Protein AF-A0A953QL16-F1 (afdb_monomer)

Radius of gyration: 16.15 Å; Cα contacts (8 Å, |Δi|>4): 246; chains: 1; bounding box: 46×30×41 Å

Nearest PDB structures (foldseek):
  5iey-assembly1_A  TM=8.738E-01  e=5.171E-08  Homo sapiens
  4fkw-assembly1_A  TM=8.561E-01  e=9.332E-08  Homo sapiens
  5owq-assembly3_A  TM=8.941E-01  e=1.786E-06  Homo sapiens
  5owq-assembly3_B  TM=8.899E-01  e=3.419E-06  Homo sapiens
  2iwi-assembly2_B  TM=8.598E-01  e=3.418E-05  Homo sapiens

Secondary structure (DSSP, 8-state):
----TT-EETTEEEEEEEEEETTEEEEEEEETTTTEEEEEEE-SSPPPHHHHHHHHHHHT---TTBPPEEEE-SSEEEEE----EE--S---HHHHHHHHHHHHHHHHHHHTTT---S--SGGGEEEETTEEEE--TTHHHHHHHHHHHHHHH--

Structure (mmCIF, N/CA/C/O backbone):
data_AF-A0A953QL16-F1
#
_entry.id   AF-A0A953QL16-F1
#
loop_
_atom_site.group_PDB
_atom_site.id
_atom_site.type_symbol
_atom_site.label_atom_id
_atom_site.label_alt_id
_atom_site.label_comp_id
_atom_site.label_asym_id
_atom_site.label_entity_id
_atom_site.label_seq_id
_atom_site.pdbx_PDB_ins_code
_atom_site.Cartn_x
_atom_site.Cartn_y
_atom_site.Cartn_z
_atom_site.occupancy
_atom_site.B_iso_or_equiv
_atom_site.auth_seq_id
_atom_site.auth_comp_id
_atom_site.auth_asym_id
_atom_site.auth_atom_id
_atom_site.pdbx_PDB_model_num
ATOM 1 N N . MET A 1 1 ? 20.883 3.860 -8.773 1.00 60.91 1 MET A N 1
ATOM 2 C CA . MET A 1 1 ? 20.468 5.280 -8.794 1.00 60.91 1 MET A CA 1
ATOM 3 C C . MET A 1 1 ? 18.960 5.313 -8.619 1.00 60.91 1 MET A C 1
ATOM 5 O O . MET A 1 1 ? 18.331 4.429 -9.193 1.00 60.91 1 MET A O 1
ATOM 9 N N . PRO A 1 2 ? 18.406 6.242 -7.821 1.00 80.44 2 PRO A N 1
ATOM 10 C CA . PRO A 1 2 ? 16.960 6.349 -7.644 1.00 80.44 2 PRO A CA 1
ATOM 11 C C . PRO A 1 2 ? 16.292 6.691 -8.979 1.00 80.44 2 PRO A C 1
ATOM 13 O O . PRO A 1 2 ? 16.861 7.433 -9.784 1.00 80.44 2 PRO A O 1
ATOM 16 N N . LEU A 1 3 ? 15.101 6.143 -9.212 1.00 89.44 3 LEU A N 1
ATOM 17 C CA . LEU A 1 3 ? 14.322 6.426 -10.416 1.00 89.44 3 LEU A CA 1
ATOM 18 C C . LEU A 1 3 ? 13.792 7.866 -10.390 1.00 89.44 3 LEU A C 1
ATOM 20 O O . LEU A 1 3 ? 13.387 8.381 -9.345 1.00 89.44 3 LEU A O 1
ATOM 24 N N . SER A 1 4 ? 13.780 8.505 -11.554 1.00 93.62 4 SER A N 1
ATOM 25 C CA . SER A 1 4 ? 13.295 9.866 -11.781 1.00 93.62 4 SER A CA 1
ATOM 26 C C . SER A 1 4 ? 11.946 9.874 -12.501 1.00 93.62 4 SER A C 1
ATOM 28 O O . SER A 1 4 ? 11.536 8.894 -13.121 1.00 93.62 4 SER A O 1
ATOM 30 N N . ALA A 1 5 ? 11.231 10.999 -12.426 1.00 94.94 5 ALA A N 1
ATOM 31 C CA . ALA A 1 5 ? 9.993 11.175 -13.180 1.00 94.94 5 ALA A CA 1
ATOM 32 C C . ALA A 1 5 ? 10.253 11.023 -14.691 1.00 94.94 5 ALA A C 1
ATOM 34 O O . ALA A 1 5 ? 11.176 11.634 -15.227 1.00 94.94 5 ALA A O 1
ATOM 35 N N . GLY A 1 6 ? 9.429 10.220 -15.364 1.00 94.50 6 GLY A N 1
ATOM 36 C CA . GLY A 1 6 ? 9.580 9.864 -16.777 1.00 94.50 6 GLY A CA 1
ATOM 37 C C . GLY A 1 6 ? 10.384 8.583 -17.026 1.00 94.50 6 GLY A C 1
ATOM 38 O O . GLY A 1 6 ? 10.286 8.025 -18.122 1.00 94.50 6 GLY A O 1
ATOM 39 N N . ASP A 1 7 ? 11.118 8.070 -16.030 1.00 96.56 7 ASP A N 1
ATOM 40 C CA . ASP A 1 7 ? 11.777 6.768 -16.148 1.00 96.56 7 ASP A CA 1
ATOM 41 C C . ASP A 1 7 ? 10.743 5.654 -16.331 1.00 96.56 7 ASP A C 1
ATOM 43 O O . ASP A 1 7 ? 9.605 5.737 -15.859 1.00 96.56 7 ASP A O 1
ATOM 47 N N . LYS A 1 8 ? 11.152 4.575 -17.002 1.00 95.25 8 LYS A N 1
ATOM 48 C CA . LYS A 1 8 ? 10.315 3.388 -17.184 1.00 95.25 8 LYS A CA 1
ATOM 49 C C . LYS A 1 8 ? 10.815 2.230 -16.345 1.00 95.25 8 LYS A C 1
ATOM 51 O O . LYS A 1 8 ? 11.989 1.873 -16.410 1.00 95.25 8 LYS A O 1
ATOM 56 N N . LEU A 1 9 ? 9.891 1.591 -15.638 1.00 93.50 9 LEU A N 1
ATOM 57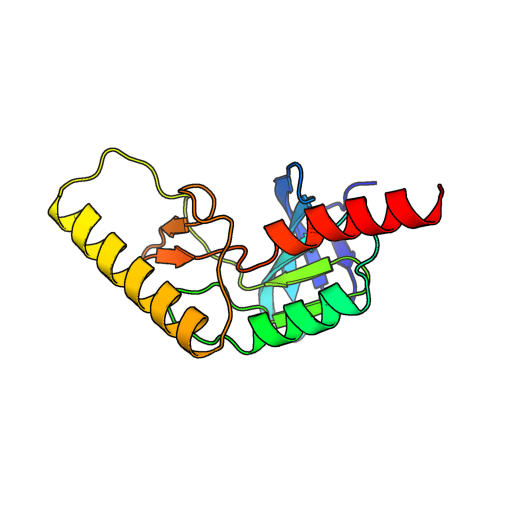 C CA . LEU A 1 9 ? 10.116 0.310 -14.987 1.00 93.50 9 LEU A CA 1
ATOM 58 C C . LEU A 1 9 ? 9.136 -0.702 -15.575 1.00 93.50 9 LEU A C 1
ATOM 60 O O . LEU A 1 9 ? 7.937 -0.637 -15.323 1.00 93.50 9 LEU A O 1
ATOM 64 N N . GLY A 1 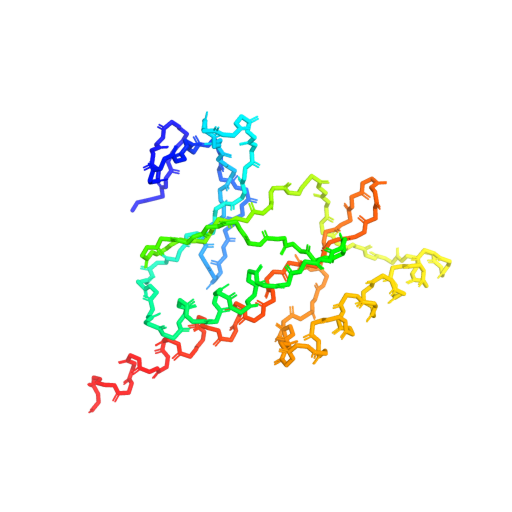10 ? 9.631 -1.595 -16.435 1.00 92.31 10 GLY A N 1
ATOM 65 C CA . GLY A 1 10 ? 8.754 -2.414 -17.274 1.00 92.31 10 GLY A CA 1
ATOM 66 C C . GLY A 1 10 ? 7.813 -1.530 -18.120 1.00 92.31 10 GLY A C 1
ATOM 67 O O . GLY A 1 10 ? 8.294 -0.609 -18.785 1.00 92.31 10 GLY A O 1
ATOM 68 N N . PRO A 1 11 ? 6.489 -1.777 -18.120 1.00 95.12 11 PRO A N 1
ATOM 69 C CA . PRO A 1 11 ? 5.520 -0.944 -18.837 1.00 95.12 11 PRO A CA 1
ATOM 70 C C . PRO A 1 11 ? 5.140 0.347 -18.093 1.00 95.12 11 PRO A C 1
ATOM 72 O O . PRO A 1 11 ? 4.435 1.175 -18.666 1.00 95.12 11 PRO A O 1
ATOM 75 N N . TYR A 1 12 ? 5.560 0.513 -16.837 1.00 97.62 12 TYR A N 1
ATOM 76 C CA . TYR A 1 12 ? 5.114 1.596 -15.966 1.00 97.62 12 TYR A CA 1
ATOM 77 C C . TYR A 1 12 ? 6.004 2.832 -16.107 1.00 97.62 12 TYR A C 1
ATOM 79 O O . TYR A 1 12 ? 7.228 2.720 -16.153 1.00 97.62 12 TYR A O 1
ATOM 87 N N . GLU A 1 13 ? 5.390 4.012 -16.137 1.00 98.00 13 GLU A N 1
ATOM 88 C CA . GLU A 1 13 ? 6.088 5.301 -16.196 1.00 98.00 13 GLU A CA 1
ATOM 89 C C . GLU A 1 13 ? 6.131 5.938 -14.801 1.00 98.00 13 GLU A C 1
ATOM 91 O O . GLU A 1 13 ? 5.085 6.233 -14.219 1.00 98.00 13 GLU A O 1
ATOM 96 N N . ILE A 1 14 ? 7.325 6.157 -14.253 1.00 98.00 14 ILE A N 1
ATOM 97 C CA . ILE A 1 14 ? 7.521 6.747 -12.926 1.00 98.00 14 ILE A CA 1
ATOM 98 C C . ILE A 1 14 ? 7.048 8.204 -12.928 1.00 98.00 14 ILE A C 1
ATOM 100 O O . ILE A 1 14 ? 7.401 8.994 -13.802 1.00 98.00 14 ILE A O 1
ATOM 104 N N . ARG A 1 15 ? 6.251 8.580 -11.925 1.00 97.69 15 ARG A N 1
ATOM 105 C CA . ARG A 1 15 ? 5.736 9.946 -11.738 1.00 97.69 15 ARG A CA 1
ATOM 106 C C . ARG A 1 15 ? 6.466 10.677 -10.621 1.00 97.69 15 ARG A C 1
ATOM 108 O O . ARG A 1 15 ? 6.890 11.810 -10.814 1.00 97.69 15 ARG A O 1
ATOM 115 N N . SER A 1 16 ? 6.607 10.043 -9.460 1.00 96.56 16 SER A N 1
ATOM 116 C CA . SER A 1 16 ? 7.271 10.644 -8.300 1.00 96.56 16 SER A CA 1
ATOM 117 C C . SER A 1 16 ? 7.658 9.592 -7.266 1.00 96.56 16 SER A C 1
ATOM 119 O O . SER A 1 16 ? 6.999 8.559 -7.145 1.00 96.56 16 SER A O 1
ATOM 121 N N . LEU A 1 17 ? 8.682 9.880 -6.463 1.00 94.88 17 LEU A N 1
ATOM 122 C CA . LEU A 1 17 ? 8.945 9.151 -5.222 1.00 94.88 17 LEU A CA 1
ATOM 123 C C . LEU A 1 17 ? 7.864 9.518 -4.191 1.00 94.88 17 LEU A C 1
ATOM 125 O O . LEU A 1 17 ? 7.577 10.699 -4.001 1.00 94.88 17 LEU A O 1
ATOM 129 N N . ILE A 1 18 ? 7.254 8.521 -3.549 1.00 92.06 18 ILE A N 1
ATOM 130 C CA . ILE A 1 18 ? 6.201 8.706 -2.531 1.00 92.06 18 ILE A CA 1
ATOM 131 C C . ILE A 1 18 ? 6.573 8.133 -1.159 1.00 92.06 18 ILE A C 1
ATOM 133 O O . ILE A 1 18 ? 5.918 8.444 -0.169 1.00 92.06 18 ILE A O 1
ATOM 137 N N . GLY A 1 19 ? 7.641 7.341 -1.071 1.00 86.75 19 GLY A N 1
ATOM 138 C CA . GLY A 1 19 ? 8.191 6.879 0.198 1.00 86.75 19 GLY A CA 1
ATOM 139 C C . GLY A 1 19 ? 9.576 6.267 0.027 1.00 86.75 19 GLY A C 1
ATOM 140 O O . GLY A 1 19 ? 9.889 5.724 -1.025 1.00 86.75 19 GLY A O 1
ATOM 141 N N . ALA A 1 20 ? 10.407 6.346 1.062 1.00 82.81 20 ALA A N 1
ATOM 142 C CA . ALA A 1 20 ? 11.711 5.691 1.107 1.00 82.81 20 ALA A CA 1
ATOM 143 C C . ALA A 1 20 ? 12.009 5.231 2.539 1.00 82.81 20 ALA A C 1
ATOM 145 O O . ALA A 1 20 ? 11.668 5.922 3.501 1.00 82.81 20 ALA A O 1
ATOM 146 N N . GLY A 1 21 ? 12.635 4.065 2.694 1.00 72.62 21 GLY A N 1
ATOM 147 C CA . GLY A 1 21 ? 13.021 3.538 4.001 1.00 72.62 21 GLY A CA 1
ATOM 148 C C . GLY A 1 21 ? 13.807 2.233 3.910 1.00 72.62 21 GLY A C 1
ATOM 149 O O . GLY A 1 21 ? 14.202 1.802 2.832 1.00 72.62 21 GLY A O 1
ATOM 150 N N . GLY A 1 22 ? 14.000 1.559 5.048 1.00 64.56 22 GLY A N 1
ATOM 151 C CA . GLY A 1 22 ? 14.803 0.326 5.130 1.00 64.56 22 GLY A CA 1
ATOM 152 C C . GLY A 1 22 ? 14.269 -0.879 4.338 1.00 64.56 22 GLY A C 1
ATOM 153 O O . GLY A 1 22 ? 14.919 -1.914 4.314 1.00 64.56 22 GLY A O 1
ATOM 154 N N . MET A 1 23 ? 13.096 -0.765 3.707 1.00 66.19 23 MET A N 1
ATOM 155 C CA . MET A 1 23 ? 12.499 -1.797 2.845 1.00 66.19 23 MET A CA 1
ATOM 156 C C . MET A 1 23 ? 12.481 -1.397 1.360 1.00 66.19 23 MET A C 1
ATOM 158 O O . MET A 1 23 ? 11.767 -2.024 0.578 1.00 66.19 23 MET A O 1
ATOM 162 N N . GLY A 1 24 ? 13.221 -0.347 0.989 1.00 81.00 24 GLY A N 1
ATOM 163 C CA . GLY A 1 24 ? 13.315 0.158 -0.377 1.00 81.00 24 GLY A CA 1
ATOM 164 C C . GLY A 1 24 ? 12.586 1.480 -0.608 1.00 81.00 24 GLY A C 1
ATOM 165 O O . GLY A 1 24 ? 12.184 2.184 0.326 1.00 81.00 24 GLY A O 1
ATOM 166 N N . GLU A 1 25 ? 12.440 1.811 -1.884 1.00 90.44 25 GLU A N 1
ATOM 167 C CA . GLU A 1 25 ? 11.811 3.036 -2.374 1.00 90.44 25 GLU A CA 1
ATOM 168 C C . GLU A 1 25 ? 10.429 2.710 -2.942 1.00 90.44 25 GLU A C 1
ATOM 170 O O . GLU A 1 25 ? 10.229 1.668 -3.562 1.00 90.44 25 GLU A O 1
ATOM 175 N N . VAL A 1 26 ? 9.458 3.591 -2.726 1.00 92.19 26 VAL A N 1
ATOM 176 C CA . VAL A 1 26 ? 8.101 3.464 -3.254 1.00 92.19 26 VAL A CA 1
ATOM 177 C C . VAL A 1 26 ? 7.822 4.651 -4.159 1.00 92.19 26 VAL A C 1
ATOM 179 O O . VAL A 1 26 ? 7.930 5.803 -3.738 1.00 92.19 26 VAL A O 1
ATOM 182 N N . TYR A 1 27 ? 7.425 4.367 -5.392 1.00 96.12 27 TYR A N 1
ATOM 183 C CA . TYR A 1 27 ? 7.129 5.353 -6.422 1.00 96.12 27 TYR A CA 1
ATOM 184 C C . TYR A 1 27 ? 5.653 5.321 -6.801 1.00 96.12 27 TYR A C 1
ATOM 186 O O . TYR A 1 27 ? 5.061 4.249 -6.914 1.00 96.12 27 TYR A O 1
ATOM 194 N N . ARG A 1 28 ? 5.066 6.488 -7.069 1.00 97.44 28 ARG A N 1
ATOM 195 C CA . ARG A 1 28 ? 3.855 6.576 -7.890 1.00 97.44 28 ARG A CA 1
ATOM 196 C C . ARG A 1 28 ? 4.276 6.409 -9.341 1.00 97.44 28 ARG A C 1
ATOM 198 O O . ARG A 1 28 ? 5.201 7.086 -9.794 1.00 97.44 28 ARG A O 1
ATOM 205 N N . ALA A 1 29 ? 3.583 5.552 -10.069 1.00 98.19 29 ALA A N 1
ATOM 206 C CA . ALA A 1 29 ? 3.796 5.341 -11.491 1.00 98.19 29 ALA A CA 1
ATOM 207 C C . ALA A 1 29 ? 2.457 5.248 -12.224 1.00 98.19 29 ALA A C 1
ATOM 209 O O . ALA A 1 29 ? 1.425 4.996 -11.608 1.00 98.19 29 ALA A O 1
ATOM 210 N N . HIS A 1 30 ? 2.482 5.442 -13.535 1.00 98.25 30 HIS A N 1
ATOM 211 C CA . HIS A 1 30 ? 1.325 5.290 -14.404 1.00 98.25 30 HIS A CA 1
ATOM 212 C C . HIS A 1 30 ? 1.413 3.968 -15.173 1.00 98.25 30 HIS A C 1
ATOM 214 O O . HIS A 1 30 ? 2.449 3.681 -15.775 1.00 98.25 30 HIS A O 1
ATOM 220 N N . ASP A 1 31 ? 0.338 3.177 -15.171 1.00 97.94 31 ASP A N 1
ATOM 221 C CA . ASP A 1 31 ? 0.172 2.022 -16.056 1.00 97.94 31 ASP A CA 1
ATOM 222 C C . ASP A 1 31 ? -0.582 2.450 -17.326 1.00 97.94 31 ASP A C 1
ATOM 224 O O . ASP A 1 31 ? -1.816 2.543 -17.303 1.00 97.94 31 ASP A O 1
ATOM 228 N N . PRO A 1 32 ? 0.115 2.676 -18.456 1.00 96.88 32 PRO A N 1
ATOM 229 C CA . PRO A 1 32 ? -0.520 3.136 -19.687 1.00 96.88 32 PRO A CA 1
ATOM 230 C C . PRO A 1 32 ? -1.423 2.075 -20.329 1.00 96.88 32 PRO A C 1
ATOM 232 O O . PRO A 1 32 ? -2.237 2.408 -21.184 1.00 96.88 32 PRO A O 1
ATOM 235 N N . ARG A 1 33 ? -1.302 0.797 -19.941 1.00 96.94 33 ARG A N 1
ATOM 236 C CA . ARG A 1 33 ? -2.123 -0.290 -20.502 1.00 96.94 33 ARG A CA 1
ATOM 237 C C . ARG A 1 33 ? -3.547 -0.255 -19.956 1.00 96.94 33 ARG A C 1
ATOM 239 O O . ARG A 1 33 ? -4.476 -0.653 -20.649 1.00 96.94 33 ARG A O 1
ATOM 246 N N . LEU A 1 34 ? -3.697 0.195 -18.708 1.00 95.94 34 LEU A N 1
ATOM 247 C CA . LEU A 1 34 ? -4.972 0.248 -17.987 1.00 95.94 34 LEU A CA 1
ATOM 248 C C . LEU A 1 34 ? -5.428 1.680 -17.670 1.00 95.94 34 LEU A C 1
ATOM 250 O O . LEU A 1 34 ? -6.533 1.858 -17.168 1.00 95.94 34 LEU A O 1
ATOM 254 N N . GLY A 1 35 ? -4.599 2.692 -17.945 1.00 96.62 35 GLY A N 1
ATOM 255 C CA . GLY A 1 35 ? -4.935 4.101 -17.736 1.00 96.62 35 GLY A CA 1
ATOM 256 C C . GLY A 1 35 ? -5.106 4.477 -16.264 1.00 96.62 35 GLY A C 1
ATOM 257 O O . GLY A 1 35 ? -5.976 5.279 -15.936 1.00 96.62 35 GLY A O 1
ATOM 258 N N . ARG A 1 36 ? -4.306 3.889 -15.366 1.00 96.88 36 ARG A N 1
ATOM 259 C CA . ARG A 1 36 ? -4.407 4.104 -13.912 1.00 96.88 36 ARG A CA 1
ATOM 260 C C . ARG A 1 36 ? -3.049 4.323 -13.271 1.00 96.88 36 ARG A C 1
ATOM 262 O O . ARG A 1 36 ? -2.034 3.865 -13.791 1.00 96.88 36 ARG A O 1
ATOM 269 N N . ASP A 1 37 ? -3.054 4.942 -12.101 1.00 98.06 37 ASP A N 1
ATOM 270 C CA . ASP A 1 37 ? -1.853 5.045 -11.283 1.00 98.06 37 ASP A CA 1
ATOM 271 C C . ASP A 1 37 ? -1.687 3.832 -10.362 1.00 98.06 37 ASP A C 1
ATOM 273 O O . ASP A 1 37 ? -2.655 3.211 -9.915 1.00 98.06 37 ASP A O 1
ATOM 277 N N . VAL A 1 38 ? -0.429 3.491 -10.102 1.00 97.81 38 VAL A N 1
ATOM 278 C CA . VAL A 1 38 ? 0.010 2.362 -9.279 1.00 97.81 38 VAL A CA 1
ATOM 279 C C . VAL A 1 38 ? 1.126 2.801 -8.334 1.00 97.81 38 VAL A C 1
ATOM 281 O O . VAL A 1 38 ? 1.847 3.767 -8.602 1.00 97.81 38 VAL A O 1
ATOM 284 N N . ALA A 1 39 ? 1.268 2.090 -7.218 1.00 96.44 39 ALA A N 1
ATOM 285 C CA . ALA A 1 39 ? 2.415 2.218 -6.331 1.00 96.44 39 ALA A CA 1
ATOM 286 C C . ALA A 1 39 ? 3.427 1.115 -6.660 1.00 96.44 39 ALA A C 1
ATOM 288 O O . ALA A 1 39 ? 3.068 -0.058 -6.719 1.00 96.44 39 ALA A O 1
ATOM 289 N N . ILE A 1 40 ? 4.690 1.474 -6.869 1.00 94.62 40 ILE A N 1
ATOM 290 C CA . ILE A 1 40 ? 5.765 0.531 -7.179 1.00 94.62 40 ILE A CA 1
ATOM 291 C C . ILE A 1 40 ? 6.792 0.565 -6.060 1.00 94.62 40 ILE A C 1
ATOM 293 O O . ILE A 1 40 ? 7.461 1.579 -5.877 1.00 94.62 40 ILE A O 1
ATOM 297 N N . LYS A 1 41 ? 6.936 -0.546 -5.336 1.00 90.75 41 LYS A N 1
ATOM 298 C CA . LYS A 1 41 ? 7.977 -0.729 -4.319 1.00 90.75 41 LYS A CA 1
ATOM 299 C C . LYS A 1 41 ? 9.185 -1.405 -4.953 1.00 90.75 41 LYS A C 1
ATOM 301 O O . LYS A 1 41 ? 9.073 -2.547 -5.390 1.00 90.75 41 LYS A O 1
ATOM 306 N N . VAL A 1 42 ? 10.312 -0.707 -5.006 1.00 89.31 42 VAL A N 1
ATOM 307 C CA . VAL A 1 42 ? 11.582 -1.182 -5.565 1.00 89.31 42 VAL A CA 1
ATOM 308 C C . VAL A 1 42 ? 12.503 -1.608 -4.426 1.00 89.31 42 VAL A C 1
ATOM 310 O O . VAL A 1 42 ? 12.731 -0.851 -3.482 1.00 89.31 42 VAL A O 1
ATOM 313 N N . SER A 1 43 ? 13.029 -2.826 -4.523 1.00 80.44 43 SER A N 1
ATOM 314 C CA . SER A 1 43 ? 14.032 -3.380 -3.616 1.00 80.44 43 SER A CA 1
ATOM 315 C C . SER A 1 43 ? 15.440 -3.151 -4.170 1.00 80.44 43 SER A C 1
ATOM 317 O O . SER A 1 43 ? 15.659 -3.214 -5.381 1.00 80.44 43 SER A O 1
ATOM 319 N N . GLY A 1 44 ? 16.401 -2.895 -3.276 1.00 68.56 44 GLY A N 1
ATOM 320 C CA . GLY A 1 44 ? 17.821 -2.797 -3.634 1.00 68.56 44 GLY A CA 1
ATOM 321 C C . GLY A 1 44 ? 18.443 -4.143 -4.026 1.00 68.56 44 GLY A C 1
ATOM 322 O O . GLY A 1 44 ? 19.420 -4.167 -4.767 1.00 68.56 44 GLY A O 1
ATOM 323 N N . GLU A 1 45 ? 17.843 -5.245 -3.576 1.00 66.75 45 GLU A N 1
ATOM 324 C CA . GLU A 1 45 ? 18.236 -6.622 -3.891 1.00 66.75 45 GLU A CA 1
ATOM 325 C C . GLU A 1 45 ? 17.221 -7.271 -4.838 1.00 66.75 45 GLU A C 1
ATOM 327 O O . GLU A 1 45 ? 16.028 -6.936 -4.811 1.00 66.75 45 GLU A O 1
ATOM 332 N N . GLN A 1 46 ? 17.695 -8.208 -5.667 1.00 65.94 46 GLN A N 1
ATOM 333 C CA . GLN A 1 46 ? 16.817 -9.025 -6.502 1.00 65.94 46 GLN A CA 1
ATOM 334 C C . GLN A 1 46 ? 15.908 -9.880 -5.623 1.00 65.94 46 GLN A C 1
ATOM 336 O O . GLN A 1 46 ? 16.310 -10.427 -4.597 1.00 65.94 46 GLN A O 1
ATOM 341 N N . PHE A 1 47 ? 14.656 -10.005 -6.037 1.00 69.12 47 PHE A N 1
ATOM 342 C CA . PHE A 1 47 ? 13.715 -10.878 -5.372 1.00 69.12 47 PHE A CA 1
ATOM 343 C C . PHE A 1 47 ? 14.076 -12.337 -5.636 1.00 69.12 47 PHE A C 1
ATOM 345 O O . PHE A 1 47 ? 14.218 -12.762 -6.778 1.00 6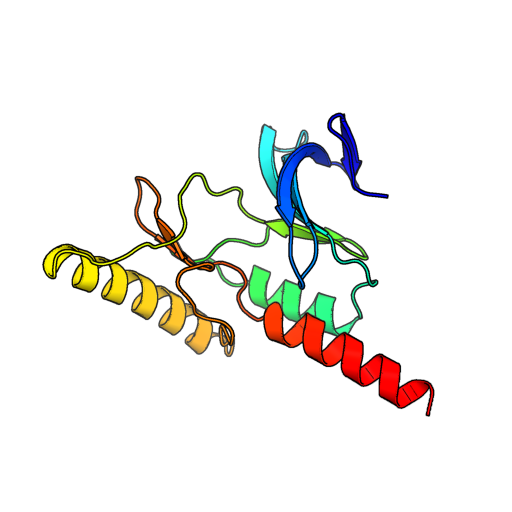9.12 47 PHE A O 1
ATOM 352 N N . SER A 1 48 ? 14.218 -13.116 -4.564 1.00 70.69 48 SER A N 1
ATOM 353 C CA . SER A 1 48 ? 14.440 -14.559 -4.663 1.00 70.69 48 SER A CA 1
ATOM 354 C C . SER A 1 48 ? 13.187 -15.292 -5.165 1.00 70.69 48 SER A C 1
ATOM 356 O O . SER A 1 48 ? 12.065 -14.810 -5.002 1.00 70.69 48 SER A O 1
ATOM 358 N N . ASP A 1 49 ? 13.339 -16.524 -5.662 1.00 71.88 49 ASP A N 1
ATOM 359 C CA . ASP A 1 49 ? 12.211 -17.395 -6.054 1.00 71.88 49 ASP A CA 1
ATOM 360 C C . ASP A 1 49 ? 11.147 -17.544 -4.948 1.00 71.88 49 ASP A C 1
ATOM 362 O O . ASP A 1 49 ? 9.958 -17.761 -5.204 1.00 71.88 49 ASP A O 1
ATOM 366 N N . ARG A 1 50 ? 11.563 -17.439 -3.679 1.00 68.94 50 ARG A N 1
ATOM 367 C CA . ARG A 1 50 ? 10.650 -17.447 -2.531 1.00 68.94 50 ARG A CA 1
ATOM 368 C C . ARG A 1 50 ? 9.824 -16.166 -2.458 1.00 68.94 50 ARG A C 1
ATOM 370 O O . ARG A 1 50 ? 8.627 -16.256 -2.189 1.00 68.94 50 ARG A O 1
ATOM 377 N N . PHE A 1 51 ? 10.439 -15.009 -2.700 1.00 74.75 51 PHE A N 1
ATOM 378 C CA . PHE A 1 51 ? 9.728 -13.736 -2.755 1.00 74.75 51 PHE A CA 1
ATOM 379 C C . PHE A 1 51 ? 8.626 -13.785 -3.811 1.00 74.75 51 PHE A C 1
ATOM 381 O O . PHE A 1 51 ? 7.492 -13.432 -3.505 1.00 74.75 51 PHE A O 1
ATOM 388 N N . GLU A 1 52 ? 8.909 -14.308 -5.008 1.00 74.44 52 GLU A N 1
ATOM 389 C CA . GLU A 1 52 ? 7.886 -14.440 -6.051 1.00 74.44 52 GLU A CA 1
ATOM 390 C C . GLU A 1 52 ? 6.706 -15.321 -5.617 1.00 74.44 52 GLU A C 1
ATOM 392 O O . GLU A 1 52 ? 5.546 -14.982 -5.860 1.00 74.44 52 GLU A O 1
ATOM 397 N N . ARG A 1 53 ? 6.974 -16.455 -4.953 1.00 75.25 53 ARG A N 1
ATOM 398 C CA . ARG A 1 53 ? 5.916 -17.349 -4.450 1.00 75.25 53 ARG A CA 1
ATOM 399 C C . ARG A 1 53 ? 5.037 -16.665 -3.408 1.00 75.25 53 ARG A C 1
ATOM 401 O O . ARG A 1 53 ? 3.816 -16.800 -3.458 1.00 75.25 53 ARG A O 1
ATOM 408 N N . GLU A 1 54 ? 5.639 -15.932 -2.478 1.00 73.75 54 GLU A N 1
ATOM 409 C CA . GLU A 1 54 ? 4.890 -15.207 -1.450 1.00 73.75 54 GLU A CA 1
ATOM 410 C C . GLU A 1 54 ? 4.154 -13.991 -2.033 1.00 73.75 54 GLU A C 1
ATOM 412 O O . GLU A 1 54 ? 2.996 -13.770 -1.684 1.00 73.75 54 GLU A O 1
ATOM 417 N N . ALA A 1 55 ? 4.745 -13.267 -2.989 1.00 78.50 55 ALA A N 1
ATOM 418 C CA . ALA A 1 55 ? 4.080 -12.188 -3.720 1.00 78.50 55 ALA A CA 1
ATOM 419 C C . ALA A 1 55 ? 2.827 -12.692 -4.452 1.00 78.50 55 ALA A C 1
ATOM 421 O O . ALA A 1 55 ? 1.783 -12.045 -4.397 1.00 78.50 55 ALA A O 1
ATOM 422 N N . ARG A 1 56 ? 2.880 -13.889 -5.058 1.00 80.50 56 ARG A N 1
ATOM 423 C CA . ARG A 1 56 ? 1.696 -14.542 -5.648 1.00 80.50 56 ARG A CA 1
ATOM 424 C C . ARG A 1 56 ? 0.640 -14.897 -4.601 1.00 80.50 56 ARG A C 1
ATOM 426 O O . ARG A 1 56 ? -0.548 -14.728 -4.864 1.00 80.50 56 ARG A O 1
ATOM 433 N N . ALA A 1 57 ? 1.048 -15.364 -3.420 1.00 81.12 57 ALA A N 1
ATOM 434 C CA . ALA A 1 57 ? 0.113 -15.640 -2.328 1.00 81.12 57 ALA A CA 1
ATOM 435 C C . ALA A 1 57 ? -0.585 -14.355 -1.850 1.00 81.12 57 ALA A C 1
ATOM 437 O O . ALA A 1 57 ? -1.802 -14.343 -1.677 1.00 81.12 57 ALA A O 1
ATOM 438 N N . ILE A 1 58 ? 0.165 -13.258 -1.712 1.00 82.56 58 ILE A N 1
ATOM 439 C CA . ILE A 1 58 ? -0.374 -11.941 -1.349 1.00 82.56 58 ILE A CA 1
ATOM 440 C C . ILE A 1 58 ? -1.290 -11.409 -2.457 1.00 82.56 58 ILE A C 1
ATOM 442 O O . ILE A 1 58 ? -2.368 -10.914 -2.156 1.00 82.56 58 ILE A O 1
ATOM 446 N N . ALA A 1 59 ? -0.931 -11.569 -3.733 1.00 85.94 59 ALA A N 1
ATOM 447 C CA . ALA A 1 59 ? -1.772 -11.160 -4.860 1.00 85.94 59 ALA A CA 1
ATOM 448 C C . ALA A 1 59 ? -3.118 -11.904 -4.915 1.00 85.94 59 ALA A C 1
ATOM 450 O O . ALA A 1 59 ? -4.101 -11.365 -5.418 1.00 85.94 59 ALA A O 1
ATOM 451 N N . ALA A 1 60 ? -3.196 -13.116 -4.355 1.00 85.50 60 ALA A N 1
ATOM 452 C CA . ALA A 1 60 ? -4.451 -13.851 -4.220 1.00 85.50 60 ALA A CA 1
ATOM 453 C C . ALA A 1 60 ? -5.364 -13.305 -3.103 1.00 85.50 60 ALA A C 1
ATOM 455 O O . ALA A 1 60 ? -6.520 -13.737 -2.984 1.00 85.50 60 ALA A O 1
ATOM 456 N N . LEU A 1 61 ? -4.886 -12.382 -2.260 1.00 87.06 61 LEU A N 1
ATOM 457 C CA . LEU A 1 61 ? -5.740 -11.622 -1.352 1.00 87.06 61 LEU A CA 1
ATOM 458 C C . LEU A 1 61 ? -6.504 -10.581 -2.159 1.00 87.06 61 LEU A C 1
ATOM 460 O O . LEU A 1 61 ? -5.901 -9.735 -2.800 1.00 87.06 61 LEU A O 1
ATOM 464 N N . ASN A 1 62 ? -7.830 -10.652 -2.091 1.00 88.88 62 ASN A N 1
ATOM 465 C CA . ASN A 1 62 ? -8.732 -9.652 -2.638 1.00 88.88 62 ASN A CA 1
ATOM 466 C C . ASN A 1 62 ? -9.709 -9.288 -1.521 1.00 88.88 62 ASN A C 1
ATOM 468 O O . ASN A 1 62 ? -10.523 -10.121 -1.115 1.00 88.88 62 ASN A O 1
ATOM 472 N N . HIS A 1 63 ? -9.546 -8.092 -0.964 1.00 94.44 63 HIS A N 1
ATOM 473 C CA . HIS A 1 63 ? -10.323 -7.599 0.164 1.00 94.44 63 HIS A CA 1
ATOM 474 C C . HIS A 1 63 ? -10.340 -6.069 0.143 1.00 94.44 63 HIS A C 1
ATOM 476 O O . HIS A 1 63 ? -9.312 -5.443 -0.113 1.00 94.44 63 HIS A O 1
ATOM 482 N N . SER A 1 64 ? -11.479 -5.450 0.462 1.00 94.56 64 SER A N 1
ATOM 483 C CA . SER A 1 64 ? -11.651 -3.986 0.417 1.00 94.56 64 SER A CA 1
ATOM 484 C C . SER A 1 64 ? -10.628 -3.235 1.274 1.00 94.56 64 SER A C 1
ATOM 486 O O . SER A 1 64 ? -10.168 -2.166 0.884 1.00 94.56 64 SER A O 1
ATOM 488 N N . HIS A 1 65 ? -10.239 -3.820 2.408 1.00 96.38 65 HIS A N 1
ATOM 489 C CA . HIS A 1 65 ? -9.310 -3.244 3.386 1.00 96.38 65 HIS A CA 1
ATOM 490 C C . HIS A 1 65 ? -7.863 -3.760 3.278 1.00 96.38 65 HIS A C 1
ATOM 492 O O . HIS A 1 65 ? -7.064 -3.517 4.179 1.00 96.38 65 HIS A O 1
ATOM 498 N N . ILE A 1 66 ? -7.501 -4.461 2.197 1.00 94.75 66 ILE A N 1
ATOM 499 C CA . ILE A 1 66 ? -6.122 -4.899 1.919 1.00 94.75 66 ILE A CA 1
ATOM 500 C C . ILE A 1 66 ? -5.647 -4.230 0.626 1.00 94.75 66 ILE A C 1
ATOM 502 O O . ILE A 1 66 ? -6.397 -4.153 -0.345 1.00 94.75 66 ILE A O 1
ATOM 506 N N . CYS A 1 67 ? -4.413 -3.728 0.620 1.00 94.19 67 CYS A N 1
ATOM 507 C CA . CYS A 1 67 ? -3.759 -3.226 -0.583 1.00 94.19 67 CYS A CA 1
ATOM 508 C C . CYS A 1 67 ? -3.539 -4.367 -1.579 1.00 94.19 67 CYS A C 1
ATOM 510 O O . CYS A 1 67 ? -2.896 -5.371 -1.259 1.00 94.19 67 CYS A O 1
ATOM 512 N N . GLN A 1 68 ? -4.077 -4.210 -2.785 1.00 92.69 68 GLN A N 1
ATOM 513 C CA . GLN A 1 68 ? -3.963 -5.224 -3.823 1.00 92.69 68 GLN A CA 1
ATOM 514 C C . GLN A 1 68 ? -2.576 -5.192 -4.475 1.00 92.69 68 GLN A C 1
ATOM 516 O O . GLN A 1 68 ? -2.081 -4.135 -4.861 1.00 92.69 68 GLN A O 1
ATOM 521 N N . VAL A 1 69 ? -1.980 -6.368 -4.677 1.00 91.94 69 VAL A N 1
ATOM 522 C CA . VAL A 1 69 ? -0.824 -6.541 -5.568 1.00 91.94 69 VAL A CA 1
ATOM 523 C C . VAL A 1 69 ? -1.336 -6.802 -6.982 1.00 91.94 69 VAL A C 1
ATOM 525 O O . VAL A 1 69 ? -2.195 -7.665 -7.176 1.00 91.94 69 VAL A O 1
ATOM 528 N N . TYR A 1 70 ? -0.822 -6.053 -7.956 1.00 92.19 70 TYR A N 1
ATOM 529 C CA . TYR A 1 70 ? -1.208 -6.151 -9.364 1.00 92.19 70 TYR A CA 1
ATOM 530 C C . TYR A 1 70 ? -0.190 -6.893 -10.224 1.00 92.19 70 TYR A C 1
ATOM 532 O O . TYR A 1 70 ? -0.589 -7.576 -11.162 1.00 92.19 70 TYR A O 1
ATOM 540 N N . ASP A 1 71 ? 1.102 -6.731 -9.942 1.00 90.94 71 ASP A N 1
ATOM 541 C CA . ASP A 1 71 ? 2.180 -7.254 -10.782 1.00 90.94 71 ASP A CA 1
ATOM 542 C C . ASP A 1 71 ? 3.493 -7.334 -9.987 1.00 90.94 71 ASP A C 1
ATOM 544 O O . ASP A 1 71 ? 3.620 -6.739 -8.913 1.00 90.94 71 ASP A O 1
ATOM 548 N N . THR A 1 72 ? 4.481 -8.054 -10.511 1.00 88.31 72 THR A N 1
ATOM 549 C CA . THR A 1 72 ? 5.825 -8.158 -9.933 1.00 88.31 72 THR A CA 1
ATOM 550 C C . THR A 1 72 ? 6.876 -8.243 -11.034 1.00 88.31 72 THR A C 1
ATOM 552 O O . THR A 1 72 ? 6.665 -8.866 -12.070 1.00 88.31 72 THR A O 1
ATOM 555 N N . GLY A 1 73 ? 8.032 -7.638 -10.789 1.00 86.56 73 GLY A N 1
ATOM 556 C CA . GLY A 1 73 ? 9.235 -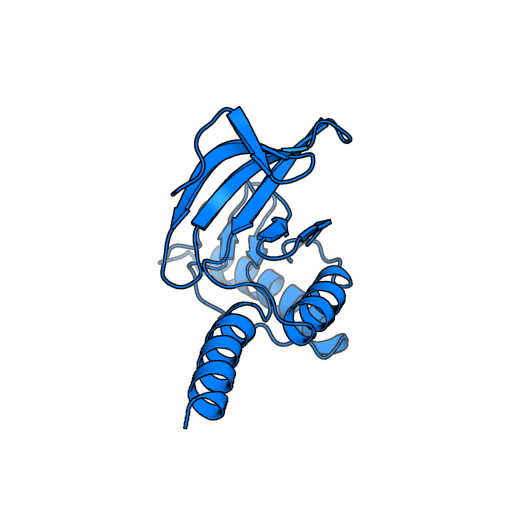7.796 -11.600 1.00 86.56 73 GLY A CA 1
ATOM 557 C C . GLY A 1 73 ? 10.405 -8.341 -10.778 1.00 86.56 73 GLY A C 1
ATOM 558 O O . GLY A 1 73 ? 10.228 -8.648 -9.600 1.00 86.56 73 GLY A O 1
ATOM 559 N N . PRO A 1 74 ? 11.615 -8.418 -11.365 1.00 81.44 74 PRO A N 1
ATOM 560 C CA . PRO A 1 74 ? 12.787 -9.019 -10.717 1.00 81.44 74 PRO A CA 1
ATOM 561 C C . PRO A 1 74 ? 13.212 -8.359 -9.398 1.00 81.44 74 PRO A C 1
ATOM 563 O O . PRO A 1 74 ? 13.841 -8.992 -8.561 1.00 81.44 74 PRO A O 1
ATOM 566 N N . ASN A 1 75 ? 12.911 -7.074 -9.215 1.00 83.94 75 ASN A N 1
ATOM 567 C CA . ASN A 1 75 ? 13.283 -6.306 -8.024 1.00 83.94 75 ASN A CA 1
ATOM 568 C C . ASN A 1 75 ? 12.229 -5.253 -7.642 1.00 83.94 75 ASN A C 1
ATOM 570 O O . ASN A 1 75 ? 12.536 -4.299 -6.928 1.00 83.94 75 ASN A O 1
ATOM 574 N N . TYR A 1 76 ? 10.996 -5.380 -8.142 1.00 88.75 76 TYR A N 1
ATOM 575 C CA . TYR A 1 76 ? 9.921 -4.450 -7.803 1.00 88.75 76 TYR A CA 1
ATOM 576 C C . TYR A 1 76 ? 8.544 -5.109 -7.735 1.00 88.75 76 TYR A C 1
ATOM 578 O O . TYR A 1 76 ? 8.263 -6.072 -8.446 1.00 88.75 76 TYR A O 1
ATOM 586 N N . LEU A 1 77 ? 7.689 -4.582 -6.864 1.00 90.06 77 LEU A N 1
ATOM 587 C CA . LEU A 1 77 ? 6.311 -5.020 -6.669 1.00 90.06 77 LEU A CA 1
ATOM 588 C C . LEU A 1 77 ? 5.367 -3.887 -7.058 1.00 90.06 77 LEU A C 1
ATOM 590 O O . LEU A 1 77 ? 5.555 -2.752 -6.617 1.00 90.06 77 LEU A O 1
ATOM 594 N N . VAL A 1 78 ? 4.347 -4.195 -7.853 1.00 93.69 78 VAL A N 1
ATOM 595 C CA . VAL A 1 78 ? 3.339 -3.231 -8.302 1.00 93.69 78 VAL A CA 1
ATOM 596 C C . VAL A 1 78 ? 2.057 -3.450 -7.520 1.00 93.69 78 VAL A C 1
ATOM 598 O O . VAL A 1 78 ? 1.518 -4.556 -7.467 1.00 93.69 78 VAL A O 1
ATOM 601 N N . MET A 1 79 ? 1.558 -2.381 -6.921 1.00 94.25 79 MET A N 1
ATOM 602 C CA . MET A 1 79 ? 0.463 -2.397 -5.965 1.00 94.25 79 MET A CA 1
ATOM 603 C C . MET A 1 79 ? -0.568 -1.318 -6.291 1.00 94.25 79 MET A C 1
ATOM 605 O O . MET A 1 79 ? -0.321 -0.386 -7.065 1.00 94.25 79 MET A O 1
ATOM 609 N N . GLU A 1 80 ? -1.729 -1.438 -5.662 1.00 95.12 80 GLU A N 1
ATOM 610 C CA . GLU A 1 80 ? -2.745 -0.396 -5.609 1.00 95.12 80 GLU A CA 1
ATOM 611 C C . GLU A 1 80 ? -2.135 0.933 -5.146 1.00 95.12 80 GLU A C 1
ATOM 613 O O . GLU A 1 80 ? -1.532 1.021 -4.075 1.00 95.12 80 GLU A O 1
ATOM 618 N N . PHE A 1 81 ? -2.288 1.981 -5.961 1.00 96.25 81 PHE A N 1
ATOM 619 C CA . PHE A 1 81 ? -2.030 3.335 -5.495 1.00 96.25 81 PHE A CA 1
ATOM 620 C C . PHE A 1 81 ? -3.207 3.782 -4.634 1.00 96.25 81 PHE A C 1
ATOM 622 O O . PHE A 1 81 ? -4.347 3.803 -5.095 1.00 96.25 81 PHE A O 1
ATOM 629 N N . ILE A 1 82 ? -2.923 4.115 -3.379 1.00 95.25 82 ILE A N 1
ATOM 630 C CA . ILE A 1 82 ? -3.935 4.480 -2.395 1.00 95.25 82 ILE A CA 1
ATOM 631 C C . ILE A 1 82 ? -3.726 5.939 -2.009 1.00 95.25 82 ILE A C 1
ATOM 633 O O . ILE A 1 82 ? -2.699 6.304 -1.437 1.00 95.25 82 ILE A O 1
ATOM 637 N N . GLU A 1 83 ? -4.733 6.761 -2.284 1.00 93.62 83 GLU A N 1
ATOM 638 C CA . GLU A 1 83 ? -4.781 8.143 -1.819 1.00 93.62 83 GLU A CA 1
ATOM 639 C C . GLU A 1 83 ? -5.279 8.181 -0.373 1.00 93.62 83 GLU A C 1
ATOM 641 O O . GLU A 1 83 ? -6.465 8.008 -0.080 1.00 93.62 83 GLU A O 1
ATOM 646 N N . GLY A 1 84 ? -4.346 8.376 0.552 1.00 94.25 84 GLY A N 1
ATOM 647 C CA . GLY A 1 84 ? -4.634 8.415 1.975 1.00 94.25 84 GLY A CA 1
ATOM 648 C C . GLY A 1 84 ? -3.430 8.851 2.794 1.00 94.25 84 GLY A C 1
ATOM 649 O O . GLY A 1 84 ? -2.346 9.095 2.266 1.00 94.25 84 GLY A O 1
ATOM 650 N N . ALA A 1 85 ? -3.633 8.935 4.103 1.00 93.94 85 ALA A N 1
ATOM 651 C CA . ALA A 1 85 ? -2.581 9.244 5.062 1.00 93.94 85 ALA A CA 1
ATOM 652 C C . ALA A 1 85 ? -2.388 8.072 6.032 1.00 93.94 85 ALA A C 1
ATOM 654 O O . ALA A 1 85 ? -3.365 7.388 6.350 1.00 93.94 85 ALA A O 1
ATOM 655 N N . PRO A 1 86 ? -1.165 7.834 6.536 1.00 95.12 86 PRO A N 1
ATOM 656 C CA . PRO A 1 86 ? -0.947 6.868 7.602 1.00 95.12 86 PRO A CA 1
ATOM 657 C C . PRO A 1 86 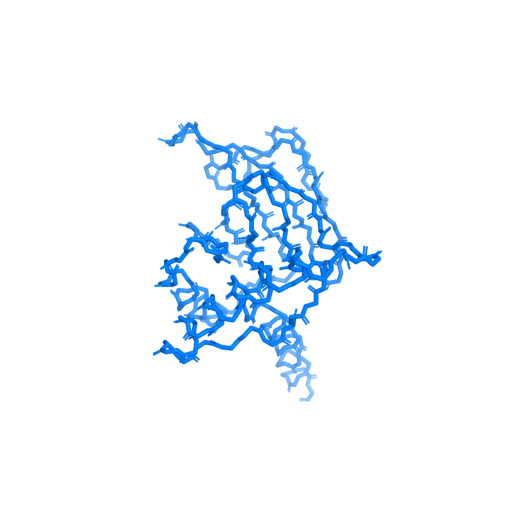? -1.851 7.137 8.806 1.00 95.12 86 PRO A C 1
ATOM 659 O O . PRO A 1 86 ? -2.108 8.290 9.161 1.00 95.12 86 PRO A O 1
ATOM 662 N N . LEU A 1 87 ? -2.311 6.068 9.452 1.00 96.19 87 LEU A N 1
ATOM 663 C CA . LEU A 1 87 ? -3.116 6.156 10.660 1.00 96.19 87 LEU A CA 1
ATOM 664 C C . LEU A 1 87 ? -2.353 6.943 11.734 1.00 96.19 87 LEU A C 1
ATOM 666 O O . LEU A 1 87 ? -1.253 6.566 12.134 1.00 96.19 87 LEU A O 1
ATOM 670 N N . ALA A 1 88 ? -2.960 8.018 12.226 1.00 95.00 88 ALA A N 1
ATOM 671 C CA . ALA A 1 88 ? -2.415 8.846 13.291 1.00 95.00 88 ALA A CA 1
ATOM 672 C C . ALA A 1 88 ? -3.408 8.918 14.452 1.00 95.00 88 ALA A C 1
ATOM 674 O O . ALA A 1 88 ? -4.620 8.949 14.244 1.00 95.00 88 ALA A O 1
ATOM 675 N N . GLY A 1 89 ? -2.884 8.921 15.675 1.00 91.88 89 GLY A N 1
ATOM 676 C CA . GLY A 1 89 ? -3.671 9.078 16.893 1.00 91.88 89 GLY A CA 1
ATOM 677 C C . GLY A 1 89 ? -3.310 10.357 17.650 1.00 91.88 89 GLY A C 1
ATOM 678 O O . GLY A 1 89 ? -2.369 11.053 17.264 1.00 91.88 89 GLY A O 1
ATOM 679 N N . PRO A 1 90 ? -4.009 10.636 18.763 1.00 94.19 90 PRO A N 1
ATOM 680 C CA . PRO A 1 90 ? -5.125 9.864 19.325 1.00 94.19 90 PRO A CA 1
ATOM 681 C C . PRO A 1 90 ? -6.432 10.009 18.522 1.00 94.19 90 PRO A C 1
ATOM 683 O O . PRO A 1 90 ? -6.634 10.997 17.824 1.00 94.19 90 PRO A O 1
ATOM 686 N N . LEU A 1 91 ? -7.321 9.014 18.623 1.00 95.44 91 LEU A N 1
ATOM 687 C CA . LEU A 1 91 ? -8.601 8.971 17.903 1.00 95.44 91 LEU A CA 1
ATOM 688 C C . LEU A 1 91 ? -9.790 9.001 18.874 1.00 95.44 91 LEU A C 1
ATOM 690 O O . LEU A 1 91 ? -9.701 8.403 19.950 1.00 95.44 91 LEU A O 1
ATOM 694 N N . PRO A 1 92 ? -10.926 9.608 18.483 1.00 97.75 92 PRO A N 1
ATOM 695 C CA . PRO A 1 92 ? -12.209 9.385 19.144 1.00 97.75 92 PRO A CA 1
ATOM 696 C C . PRO A 1 92 ? -12.554 7.891 19.211 1.00 97.75 92 PRO A C 1
ATOM 698 O O . PRO A 1 92 ? -12.258 7.138 18.279 1.00 97.75 92 PRO A O 1
ATOM 701 N N . LEU A 1 93 ? -13.185 7.455 20.306 1.00 97.56 93 LEU A N 1
ATOM 702 C CA . LEU A 1 93 ? -13.463 6.035 20.560 1.00 97.56 93 LEU A CA 1
ATOM 703 C C . LEU A 1 93 ? -14.301 5.388 19.447 1.00 97.56 93 LEU A C 1
ATOM 705 O O . LEU A 1 93 ? -14.004 4.276 19.020 1.00 97.56 93 LEU A O 1
ATOM 709 N N . ASP A 1 94 ? -15.322 6.082 18.951 1.00 97.69 94 ASP A N 1
ATOM 710 C CA . ASP A 1 94 ? -16.183 5.611 17.864 1.00 97.69 94 ASP A CA 1
ATOM 711 C C . ASP A 1 94 ? -15.390 5.381 16.568 1.00 97.69 94 ASP A C 1
ATOM 713 O O . ASP A 1 94 ? -15.581 4.382 15.872 1.00 97.69 94 ASP A O 1
ATOM 717 N N . LEU A 1 95 ? -14.456 6.280 16.257 1.00 96.06 95 LEU A N 1
ATOM 718 C CA . LEU A 1 95 ? -13.587 6.155 15.096 1.00 96.06 95 LEU A CA 1
ATOM 719 C C . LEU A 1 95 ? -12.569 5.025 15.272 1.00 96.06 95 LEU A C 1
ATOM 721 O O . LEU A 1 95 ? -12.389 4.224 14.356 1.00 96.06 95 LEU A O 1
ATOM 725 N N . ALA A 1 96 ? -11.968 4.916 16.459 1.00 96.62 96 ALA A N 1
ATOM 726 C CA . ALA A 1 96 ? -11.047 3.835 16.792 1.00 96.62 96 ALA A CA 1
ATOM 727 C C . ALA A 1 96 ? -11.716 2.458 16.660 1.00 96.62 96 ALA A C 1
ATOM 729 O O . ALA A 1 96 ? -11.138 1.555 16.059 1.00 96.62 96 ALA A O 1
ATOM 730 N N . LEU A 1 97 ? -12.952 2.308 17.150 1.00 97.81 97 LEU A N 1
ATOM 731 C CA . LEU A 1 97 ? -13.723 1.069 17.026 1.00 97.81 97 LEU A CA 1
ATOM 732 C C . LEU A 1 97 ? -14.046 0.738 15.564 1.00 97.81 97 LEU A C 1
ATOM 734 O O . LEU A 1 97 ? -13.865 -0.405 15.150 1.00 97.81 97 LEU A O 1
ATOM 738 N N . ARG A 1 98 ? -14.457 1.727 14.757 1.00 96.62 98 ARG A N 1
ATOM 739 C CA . ARG A 1 98 ? -14.693 1.520 13.316 1.00 96.62 98 ARG A CA 1
ATOM 740 C C . ARG A 1 98 ? -13.440 1.024 12.596 1.00 96.62 98 ARG A C 1
ATOM 742 O O . ARG A 1 98 ? -13.519 0.061 11.836 1.00 96.62 98 ARG A O 1
ATOM 749 N N . TYR A 1 99 ? -12.287 1.639 12.853 1.00 97.25 99 TYR A N 1
ATOM 750 C CA . TYR A 1 99 ? -11.029 1.198 12.249 1.00 97.25 99 TYR A CA 1
ATOM 751 C C . TYR A 1 99 ? -10.586 -0.170 12.768 1.00 97.25 99 TYR A C 1
ATOM 753 O O . TYR A 1 99 ? -10.133 -0.995 11.981 1.00 97.25 99 TYR A O 1
ATOM 761 N N . ALA A 1 100 ? -10.772 -0.462 14.056 1.00 97.06 100 ALA A N 1
ATOM 762 C CA . ALA A 1 100 ? -10.453 -1.772 14.617 1.00 97.06 100 ALA A CA 1
ATOM 763 C C . ALA A 1 100 ? -11.247 -2.899 13.938 1.00 97.06 100 ALA A C 1
ATOM 765 O O . ALA A 1 100 ? -10.668 -3.936 13.623 1.00 97.06 100 ALA A O 1
ATOM 766 N N . VAL A 1 101 ? -12.537 -2.682 13.649 1.00 97.94 101 VAL A N 1
ATOM 767 C CA . VAL A 1 101 ? -13.370 -3.646 12.909 1.00 97.94 101 VAL A CA 1
ATOM 768 C C . VAL A 1 101 ? -12.824 -3.879 11.499 1.00 97.94 101 VAL A C 1
ATOM 770 O O . VAL A 1 101 ? -12.627 -5.026 11.112 1.00 97.94 101 VAL A O 1
ATOM 773 N N . GLN A 1 102 ? -12.513 -2.815 10.753 1.00 97.50 102 GLN A N 1
ATOM 774 C CA . GLN A 1 102 ? -11.971 -2.927 9.391 1.00 97.50 102 GLN A CA 1
ATOM 775 C C . GLN A 1 102 ? -10.594 -3.622 9.357 1.00 97.50 102 GLN A C 1
ATOM 777 O O . GLN A 1 102 ? -10.332 -4.440 8.475 1.00 97.50 102 GLN A O 1
ATOM 782 N N . ILE A 1 103 ? -9.721 -3.339 10.333 1.00 97.44 103 ILE A N 1
ATOM 783 C CA . ILE A 1 103 ? -8.423 -4.019 10.485 1.00 97.44 103 ILE A CA 1
ATOM 784 C C . ILE A 1 103 ? -8.639 -5.504 10.792 1.00 97.44 103 ILE A C 1
ATOM 786 O O . ILE A 1 103 ? -8.009 -6.356 10.168 1.00 97.44 103 ILE A O 1
ATOM 790 N N . ALA A 1 104 ? -9.516 -5.826 11.747 1.00 97.88 104 ALA A N 1
ATOM 791 C CA . ALA A 1 104 ? -9.778 -7.203 12.153 1.00 97.88 104 ALA A CA 1
ATOM 792 C C . ALA A 1 104 ? -10.360 -8.042 11.007 1.00 97.88 104 ALA A C 1
ATOM 794 O O . ALA A 1 104 ? -9.934 -9.179 10.813 1.00 97.88 104 ALA A O 1
ATOM 795 N N . ASP A 1 105 ? -11.273 -7.468 10.226 1.00 97.38 105 ASP A N 1
ATOM 796 C CA . ASP A 1 105 ? -11.867 -8.098 9.046 1.00 97.38 105 ASP A CA 1
ATOM 797 C C . ASP A 1 105 ? -10.801 -8.430 7.985 1.00 97.38 105 ASP A C 1
ATOM 799 O O . ASP A 1 105 ? -10.650 -9.583 7.575 1.00 97.38 105 ASP A O 1
ATOM 803 N N . ALA A 1 106 ? -9.943 -7.458 7.654 1.00 96.00 106 ALA A N 1
ATOM 804 C CA . ALA A 1 106 ? -8.821 -7.659 6.737 1.00 96.00 106 ALA A CA 1
ATOM 805 C C . ALA A 1 106 ? -7.838 -8.742 7.217 1.00 96.00 106 ALA A C 1
ATOM 807 O O . ALA A 1 106 ? -7.419 -9.607 6.444 1.00 96.00 106 ALA A O 1
ATOM 808 N N . LEU A 1 107 ? -7.466 -8.720 8.501 1.00 95.88 107 LEU A N 1
ATOM 809 C CA . LEU A 1 107 ? -6.573 -9.726 9.080 1.00 95.88 107 LEU A CA 1
ATOM 810 C C . LEU A 1 107 ? -7.217 -11.114 9.081 1.00 95.88 107 LEU A C 1
ATOM 812 O O . LEU A 1 107 ? -6.543 -12.090 8.763 1.00 95.88 107 LEU A O 1
ATOM 816 N N . SER A 1 108 ? -8.509 -11.207 9.397 1.00 96.12 108 SER A N 1
ATOM 817 C CA . SER A 1 108 ? -9.268 -12.459 9.353 1.00 96.12 108 SER A CA 1
ATOM 818 C C . SER A 1 108 ? -9.260 -13.061 7.945 1.00 96.12 108 SER A C 1
ATOM 820 O O . SER A 1 108 ? -8.900 -14.228 7.771 1.00 96.12 108 SER A O 1
ATOM 822 N N . ALA A 1 109 ? -9.544 -12.245 6.924 1.00 93.62 109 ALA A N 1
ATOM 823 C CA . ALA A 1 109 ? -9.518 -12.663 5.525 1.00 93.62 109 ALA A CA 1
ATOM 824 C C . ALA A 1 109 ? -8.130 -13.159 5.077 1.00 93.62 109 ALA A C 1
ATOM 826 O O . ALA A 1 109 ? -8.027 -14.152 4.351 1.00 93.62 109 ALA A O 1
ATOM 827 N N . ALA A 1 110 ? -7.056 -12.506 5.529 1.00 92.38 110 ALA A N 1
ATOM 828 C CA . ALA A 1 110 ? -5.691 -12.943 5.246 1.00 92.38 110 ALA A CA 1
ATOM 829 C C . ALA A 1 110 ? -5.328 -14.247 5.971 1.00 92.38 110 ALA A C 1
ATOM 831 O O . ALA A 1 110 ? -4.800 -15.181 5.357 1.00 92.38 110 ALA A O 1
ATOM 832 N N . HIS A 1 111 ? -5.669 -14.353 7.257 1.00 93.38 111 HIS A N 1
ATOM 833 C CA . HIS A 1 111 ? -5.407 -15.542 8.063 1.00 93.38 111 HIS A CA 1
ATOM 834 C C . HIS A 1 111 ? -6.154 -16.775 7.546 1.00 93.38 111 HIS A C 1
ATOM 836 O O . HIS A 1 111 ? -5.582 -17.863 7.547 1.00 93.38 111 HIS A O 1
ATOM 842 N N . ALA A 1 112 ? -7.373 -16.614 7.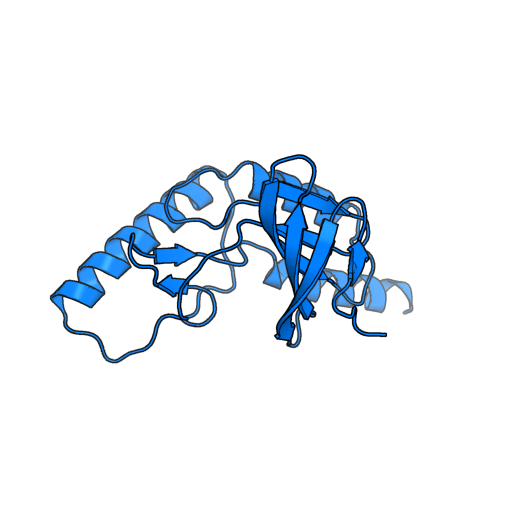020 1.00 92.31 112 ALA A N 1
ATOM 843 C CA . ALA A 1 112 ? -8.121 -17.694 6.373 1.00 92.31 112 ALA A CA 1
ATOM 844 C C . ALA A 1 112 ? -7.390 -18.294 5.154 1.00 92.31 112 ALA A C 1
ATOM 846 O O . ALA A 1 112 ? -7.643 -19.437 4.782 1.00 92.31 112 ALA A O 1
ATOM 847 N N . LYS A 1 113 ? -6.453 -17.546 4.553 1.00 88.62 113 LYS A N 1
ATOM 848 C CA . LYS A 1 113 ? -5.578 -18.001 3.460 1.00 88.62 113 LYS A CA 1
ATOM 849 C C . LYS A 1 113 ? -4.157 -18.347 3.924 1.00 88.62 113 LYS A C 1
ATOM 851 O O . LYS A 1 113 ? -3.271 -18.525 3.094 1.00 88.62 113 LYS A O 1
ATOM 856 N N . GLY A 1 114 ? -3.922 -18.430 5.235 1.00 87.50 114 GLY A N 1
ATOM 857 C CA . GLY A 1 114 ? -2.614 -18.749 5.814 1.00 87.50 114 GLY A CA 1
ATOM 858 C C . GLY A 1 114 ? -1.589 -17.612 5.739 1.00 87.50 114 GLY A C 1
ATOM 859 O O . GLY A 1 114 ? -0.398 -17.855 5.925 1.00 87.50 114 GLY A O 1
ATOM 860 N N . ILE A 1 115 ? -2.024 -16.376 5.472 1.00 86.81 115 ILE A N 1
ATOM 861 C CA . ILE A 1 115 ? -1.140 -15.215 5.319 1.00 86.81 115 ILE A CA 1
ATOM 862 C C . ILE A 1 115 ? -1.222 -14.343 6.568 1.00 86.81 115 ILE A C 1
ATOM 864 O O . ILE A 1 115 ? -2.282 -13.836 6.919 1.00 86.81 115 ILE A O 1
ATOM 868 N N . THR A 1 116 ? -0.085 -14.122 7.226 1.00 88.62 116 THR A N 1
ATOM 869 C CA . THR A 1 116 ? 0.037 -13.233 8.393 1.00 88.62 116 THR A CA 1
ATOM 870 C C . THR A 1 116 ? 0.706 -11.920 7.994 1.00 88.62 116 THR A C 1
ATOM 872 O O . THR A 1 116 ? 1.701 -11.934 7.273 1.00 88.62 116 THR A O 1
ATOM 875 N N . HIS A 1 117 ? 0.237 -10.782 8.518 1.00 90.62 117 HIS A N 1
ATOM 876 C CA . HIS A 1 117 ? 0.813 -9.470 8.184 1.00 90.62 117 HIS A CA 1
ATOM 877 C C . HIS A 1 117 ? 2.275 -9.304 8.642 1.00 90.62 117 HIS A C 1
ATOM 879 O O . HIS A 1 117 ? 3.092 -8.783 7.886 1.00 90.62 117 HIS A O 1
ATOM 885 N N . ARG A 1 118 ? 2.613 -9.738 9.867 1.00 85.69 118 ARG A N 1
ATOM 886 C CA . ARG A 1 118 ? 3.965 -9.706 10.486 1.00 85.69 118 ARG A CA 1
ATOM 887 C C . ARG A 1 118 ? 4.618 -8.330 10.726 1.00 85.69 118 ARG A C 1
ATOM 889 O O . ARG A 1 118 ? 5.698 -8.291 11.306 1.00 85.69 118 ARG A O 1
ATOM 896 N N . ASP A 1 119 ? 3.998 -7.226 10.321 1.00 86.00 119 ASP A N 1
ATOM 897 C CA . ASP A 1 119 ? 4.500 -5.856 10.548 1.00 86.00 119 ASP A CA 1
ATOM 898 C C . ASP A 1 119 ? 3.339 -4.857 10.666 1.00 86.00 119 ASP A C 1
ATOM 900 O O . ASP A 1 119 ? 3.337 -3.791 10.056 1.00 86.00 119 ASP A O 1
ATOM 904 N N . LEU A 1 120 ? 2.288 -5.233 11.399 1.00 91.81 120 LEU A N 1
ATOM 905 C CA . LEU A 1 120 ? 1.132 -4.364 11.588 1.00 91.81 120 LEU A CA 1
ATOM 906 C C . LEU A 1 120 ? 1.507 -3.203 12.519 1.00 91.81 120 LEU A C 1
ATOM 908 O O . LEU A 1 120 ? 1.802 -3.407 13.696 1.00 91.81 120 LEU A O 1
ATOM 912 N N . LYS A 1 121 ? 1.484 -1.985 11.981 1.00 91.56 121 LYS A N 1
ATOM 913 C CA . LYS A 1 121 ? 1.780 -0.732 12.688 1.00 91.56 121 LYS A CA 1
ATOM 914 C C . LYS A 1 121 ? 1.071 0.434 11.991 1.00 91.56 121 LYS A C 1
ATOM 916 O O . LYS A 1 121 ? 0.733 0.288 10.817 1.00 91.56 121 LYS A O 1
ATOM 921 N N . PRO A 1 122 ? 0.891 1.600 12.641 1.00 93.88 122 PRO A N 1
ATOM 922 C CA . PRO A 1 122 ? 0.149 2.720 12.050 1.00 93.88 122 PRO A CA 1
ATOM 923 C C . PRO A 1 122 ? 0.675 3.182 10.680 1.00 93.88 122 PRO A C 1
ATOM 925 O O . PRO A 1 122 ? -0.113 3.511 9.802 1.00 93.88 122 PRO A O 1
ATOM 928 N N . ALA A 1 123 ? 1.992 3.106 10.453 1.00 89.69 123 ALA A N 1
ATOM 929 C CA . ALA A 1 123 ? 2.609 3.433 9.163 1.00 89.69 123 ALA A CA 1
ATOM 930 C C . ALA A 1 123 ? 2.181 2.513 7.997 1.00 89.69 123 ALA A C 1
ATOM 932 O O . ALA A 1 123 ? 2.283 2.919 6.846 1.00 89.69 123 ALA A O 1
ATOM 933 N N . ASN A 1 124 ? 1.677 1.308 8.290 1.00 93.06 124 ASN A N 1
ATOM 934 C CA . ASN A 1 124 ? 1.203 0.333 7.299 1.00 93.06 124 ASN A CA 1
ATOM 935 C C . ASN A 1 124 ? -0.334 0.309 7.199 1.00 93.06 124 ASN A C 1
ATOM 937 O O . ASN A 1 124 ? -0.910 -0.626 6.647 1.00 93.06 124 ASN A O 1
ATOM 941 N N . ILE A 1 125 ? -1.010 1.318 7.750 1.00 95.81 125 ILE A N 1
ATOM 942 C CA . ILE A 1 125 ? -2.462 1.478 7.682 1.00 95.81 125 ILE A CA 1
ATOM 943 C C . ILE A 1 125 ? -2.726 2.841 7.053 1.00 95.81 125 ILE A C 1
ATOM 945 O O . ILE A 1 125 ? -2.495 3.863 7.695 1.00 95.81 125 ILE A O 1
ATOM 949 N N . LEU A 1 126 ? -3.217 2.871 5.816 1.00 96.38 126 LEU A N 1
ATOM 950 C CA . LEU A 1 126 ? -3.648 4.117 5.189 1.00 96.38 126 LEU A CA 1
ATOM 951 C C . LEU A 1 126 ? -5.121 4.360 5.462 1.00 96.38 126 LEU A C 1
ATOM 953 O O . LEU A 1 126 ? -5.955 3.496 5.211 1.00 96.38 126 LEU A O 1
ATOM 957 N N . VAL A 1 127 ? -5.433 5.555 5.942 1.00 96.69 127 VAL A N 1
ATOM 958 C CA . VAL A 1 127 ? -6.788 6.079 6.066 1.00 96.69 127 VAL A CA 1
ATOM 959 C C . VAL A 1 127 ? -7.110 6.861 4.800 1.00 96.69 127 VAL A C 1
ATOM 961 O O . VAL A 1 127 ? -6.415 7.817 4.453 1.00 96.69 127 VAL A O 1
ATOM 964 N N . THR A 1 128 ? -8.171 6.450 4.117 1.00 95.38 128 THR A N 1
ATOM 965 C CA . THR A 1 128 ? -8.691 7.081 2.900 1.00 95.38 128 THR A CA 1
ATOM 966 C C . THR A 1 128 ? -10.078 7.664 3.169 1.00 95.38 128 THR A C 1
ATOM 968 O O . THR A 1 128 ? -10.693 7.384 4.201 1.00 95.38 128 THR A O 1
ATOM 971 N N . ALA A 1 129 ? -10.626 8.410 2.208 1.00 91.88 129 ALA A N 1
ATOM 972 C CA . ALA A 1 129 ? -12.017 8.864 2.273 1.00 91.88 129 ALA A CA 1
ATOM 973 C C . ALA A 1 129 ? -13.037 7.703 2.323 1.00 91.88 129 ALA A C 1
ATOM 975 O O . ALA A 1 129 ? -14.141 7.880 2.831 1.00 91.88 129 ALA A O 1
ATOM 976 N N . ALA A 1 130 ? -12.671 6.517 1.823 1.00 89.62 130 ALA A N 1
ATOM 977 C CA . ALA A 1 130 ? -13.533 5.334 1.761 1.00 89.62 130 ALA A CA 1
ATOM 978 C C . ALA A 1 130 ? -13.335 4.354 2.938 1.00 89.62 130 ALA A C 1
ATOM 980 O O . ALA A 1 130 ? -13.984 3.310 2.989 1.00 89.62 130 ALA A O 1
ATOM 981 N N . GLY A 1 131 ? -12.446 4.666 3.886 1.00 91.75 131 GLY A N 1
ATOM 982 C CA . GLY A 1 131 ? -12.044 3.768 4.973 1.00 91.75 131 GLY A CA 1
ATOM 983 C C . GLY A 1 131 ? -10.560 3.420 4.911 1.00 91.75 131 GLY A C 1
ATOM 984 O O . GLY A 1 131 ? -9.788 4.096 4.230 1.00 91.75 131 GLY A O 1
ATOM 985 N N . LEU A 1 132 ? -10.138 2.388 5.642 1.00 95.94 132 LEU A N 1
ATOM 986 C CA . LEU A 1 132 ? -8.720 2.035 5.713 1.00 95.94 132 LEU A CA 1
ATOM 987 C C . LEU A 1 132 ? -8.280 0.977 4.702 1.00 95.94 132 LEU A C 1
ATOM 989 O O . LEU A 1 132 ? -9.072 0.148 4.248 1.00 95.94 132 LEU A O 1
ATOM 993 N N . LYS A 1 133 ? -6.976 0.977 4.430 1.00 96.38 133 LYS A N 1
ATOM 994 C CA . LYS A 1 133 ? -6.248 -0.033 3.666 1.00 96.38 133 LYS A CA 1
ATOM 995 C C . LYS A 1 133 ? -5.012 -0.475 4.443 1.00 96.38 133 LYS A C 1
ATOM 997 O O . LYS A 1 133 ? -4.195 0.353 4.842 1.00 96.38 133 LYS A O 1
ATOM 1002 N N . LEU A 1 134 ? -4.866 -1.780 4.631 1.00 95.31 134 LEU A N 1
ATOM 1003 C CA . LEU A 1 134 ? -3.648 -2.390 5.149 1.00 95.31 134 LEU A CA 1
ATOM 1004 C C . LEU A 1 134 ? -2.618 -2.554 4.029 1.00 95.31 134 LEU A C 1
ATOM 1006 O O . LEU A 1 134 ? -2.937 -3.082 2.963 1.00 95.31 134 LEU A O 1
ATOM 1010 N N . LEU A 1 135 ? -1.387 -2.124 4.287 1.00 91.31 135 LEU A N 1
ATOM 1011 C CA . LEU A 1 135 ? -0.249 -2.226 3.375 1.00 91.31 135 LEU A CA 1
ATOM 1012 C C . LEU A 1 135 ? 0.689 -3.378 3.769 1.00 91.31 135 LEU A C 1
ATOM 1014 O O . LEU A 1 135 ? 0.649 -3.869 4.891 1.00 91.31 135 LEU A O 1
ATOM 1018 N N . ASP A 1 136 ? 1.595 -3.756 2.864 1.00 80.12 136 ASP A N 1
ATOM 1019 C CA . ASP A 1 136 ? 2.801 -4.540 3.177 1.00 80.12 136 ASP A CA 1
ATOM 1020 C C . ASP A 1 136 ? 2.580 -5.897 3.894 1.00 80.12 136 ASP A C 1
ATOM 1022 O O . ASP A 1 136 ? 3.427 -6.347 4.676 1.00 80.12 136 ASP A O 1
ATOM 1026 N N . PHE A 1 137 ? 1.482 -6.609 3.607 1.00 77.38 137 PHE A N 1
ATOM 1027 C CA . PHE A 1 137 ? 1.273 -7.975 4.113 1.00 77.38 137 PHE A CA 1
ATOM 1028 C C . PHE A 1 137 ? 2.466 -8.877 3.780 1.00 77.38 137 PHE A C 1
ATOM 1030 O O . PHE A 1 137 ? 2.807 -9.046 2.617 1.00 77.38 137 PHE A O 1
ATOM 1037 N N . GLY A 1 138 ? 3.112 -9.471 4.789 1.00 63.38 138 GLY A N 1
ATOM 1038 C CA . GLY A 1 138 ? 4.183 -10.457 4.593 1.00 63.38 138 GLY A CA 1
ATOM 1039 C C . GLY A 1 138 ? 5.516 -9.904 4.058 1.00 63.38 138 GLY A C 1
ATOM 1040 O O . GLY A 1 138 ? 6.549 -10.546 4.250 1.00 63.38 138 GLY A O 1
ATOM 1041 N N . LEU A 1 139 ? 5.546 -8.687 3.499 1.00 65.50 139 LEU A N 1
ATOM 1042 C CA . LEU A 1 139 ? 6.721 -8.111 2.826 1.00 65.50 139 LEU A CA 1
ATOM 1043 C C . LEU A 1 139 ? 7.900 -7.838 3.777 1.00 65.50 139 LEU A C 1
ATOM 1045 O O . LEU A 1 139 ? 9.056 -8.050 3.422 1.00 65.50 139 LEU A O 1
ATOM 1049 N N . ALA A 1 140 ? 7.633 -7.467 5.030 1.00 56.38 140 ALA A N 1
ATOM 1050 C CA . ALA A 1 140 ? 8.677 -7.217 6.032 1.00 56.38 140 ALA A CA 1
ATOM 1051 C C . ALA A 1 140 ? 9.437 -8.484 6.479 1.00 56.38 140 ALA A C 1
ATOM 1053 O O . ALA A 1 140 ? 10.570 -8.417 6.963 1.00 56.38 140 ALA A O 1
ATOM 1054 N N . SER A 1 141 ? 8.802 -9.654 6.373 1.00 53.09 141 SER A N 1
ATOM 1055 C CA . SER A 1 141 ? 9.454 -10.939 6.642 1.00 53.09 141 SER A CA 1
ATOM 1056 C C . SER A 1 141 ? 10.324 -11.384 5.473 1.00 53.09 141 SER A C 1
ATOM 1058 O O . SER A 1 141 ? 11.293 -12.108 5.698 1.00 53.09 141 SER A O 1
ATOM 1060 N N . LEU A 1 142 ? 9.958 -10.977 4.257 1.00 55.66 142 LEU A N 1
ATOM 1061 C CA . LEU A 1 142 ? 10.639 -11.339 3.024 1.00 55.66 142 LEU A CA 1
ATOM 1062 C C . LEU A 1 142 ? 12.007 -10.660 2.926 1.00 55.66 142 LEU A C 1
ATOM 1064 O O . LEU A 1 142 ? 13.006 -11.351 2.748 1.00 55.66 142 LEU A O 1
ATOM 1068 N N . SER A 1 143 ? 12.077 -9.347 3.168 1.00 53.00 143 SER A N 1
ATOM 1069 C CA . SER A 1 143 ? 13.342 -8.597 3.111 1.00 53.00 143 SER A CA 1
ATOM 1070 C C . SER A 1 143 ? 14.341 -9.021 4.196 1.00 53.00 143 SER A C 1
ATOM 1072 O O . SER A 1 143 ? 15.522 -9.181 3.922 1.00 53.00 143 SER A O 1
ATOM 1074 N N . ARG A 1 144 ? 13.881 -9.268 5.434 1.00 52.69 144 ARG A N 1
ATOM 1075 C CA . ARG A 1 144 ? 14.776 -9.674 6.540 1.00 52.69 144 ARG A CA 1
ATOM 1076 C C . ARG A 1 144 ? 15.363 -11.075 6.379 1.00 52.69 144 ARG A C 1
ATOM 1078 O O . ARG A 1 144 ? 16.445 -11.328 6.894 1.00 52.69 144 ARG A O 1
ATOM 1085 N N . ARG A 1 145 ? 14.638 -11.994 5.735 1.00 53.91 145 ARG A N 1
ATOM 1086 C CA . ARG A 1 145 ? 15.107 -13.373 5.531 1.00 53.91 145 ARG A CA 1
ATOM 1087 C C . ARG A 1 145 ? 15.938 -13.535 4.268 1.00 53.91 145 ARG A C 1
ATOM 1089 O O . ARG A 1 145 ? 16.884 -14.301 4.322 1.00 53.91 145 ARG A O 1
ATOM 1096 N N . ALA A 1 146 ? 15.639 -12.795 3.198 1.00 52.50 146 ALA A N 1
ATOM 1097 C CA . ALA A 1 146 ? 16.512 -12.742 2.025 1.00 52.50 146 ALA A CA 1
ATOM 1098 C C . ALA A 1 146 ? 17.931 -12.290 2.419 1.00 52.50 146 ALA A C 1
ATOM 1100 O O . ALA A 1 146 ? 18.887 -13.019 2.177 1.00 52.50 146 ALA A O 1
ATOM 1101 N N . ALA A 1 147 ? 18.035 -11.195 3.181 1.00 52.12 147 ALA A N 1
ATOM 1102 C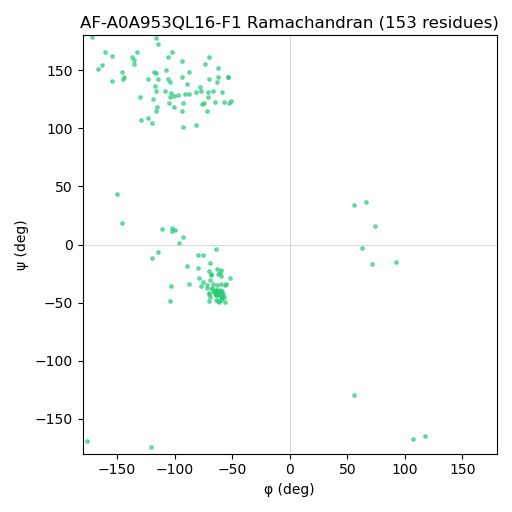 CA . ALA A 1 147 ? 19.312 -10.708 3.701 1.00 52.12 147 ALA A CA 1
ATOM 1103 C C . ALA A 1 147 ? 20.042 -11.727 4.604 1.00 52.12 147 ALA A C 1
ATOM 1105 O O . ALA A 1 147 ? 21.271 -11.792 4.598 1.00 52.12 147 ALA A O 1
ATOM 1106 N N . ALA A 1 148 ? 19.302 -12.532 5.380 1.00 53.84 148 ALA A N 1
ATOM 1107 C CA . ALA A 1 148 ? 19.867 -13.556 6.265 1.00 53.84 148 ALA A CA 1
ATOM 1108 C C . ALA A 1 148 ? 20.324 -14.824 5.515 1.00 53.84 148 ALA A C 1
ATOM 1110 O O . ALA A 1 148 ? 21.326 -15.430 5.889 1.00 53.84 148 ALA A O 1
ATOM 1111 N N . ASP A 1 149 ? 19.606 -15.224 4.461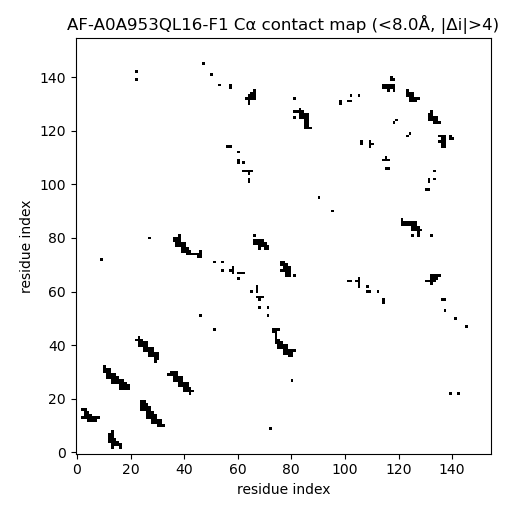 1.00 51.72 149 ASP A N 1
ATOM 1112 C CA . ASP A 1 149 ? 19.965 -16.378 3.631 1.00 51.72 149 ASP A CA 1
ATOM 1113 C C . ASP A 1 149 ? 21.200 -16.060 2.757 1.00 51.72 149 ASP A C 1
ATOM 1115 O O . ASP A 1 149 ? 22.058 -16.923 2.589 1.00 51.72 149 ASP A O 1
ATOM 1119 N N . GLU A 1 150 ? 21.371 -14.818 2.280 1.00 51.88 150 GLU A N 1
ATOM 1120 C CA . GLU A 1 150 ? 22.592 -14.396 1.565 1.00 51.88 150 GLU A CA 1
ATOM 1121 C C . GLU A 1 150 ? 23.836 -14.368 2.467 1.00 51.88 150 GLU A C 1
ATOM 1123 O O . GLU A 1 150 ? 24.917 -14.789 2.049 1.00 51.88 150 GLU A O 1
ATOM 1128 N N . THR A 1 151 ? 23.694 -13.951 3.731 1.00 50.84 151 THR A N 1
ATOM 1129 C CA . THR A 1 151 ? 24.814 -13.978 4.692 1.00 50.84 151 THR A CA 1
ATOM 1130 C C . THR A 1 151 ? 25.232 -15.397 5.077 1.00 50.84 151 THR A C 1
ATOM 1132 O O . THR A 1 151 ? 26.393 -15.609 5.419 1.00 50.84 151 THR A O 1
ATOM 1135 N N . ALA A 1 152 ? 24.326 -16.376 5.000 1.00 48.06 152 ALA A N 1
ATOM 1136 C CA . ALA A 1 152 ? 24.623 -17.773 5.318 1.00 48.06 152 ALA A CA 1
ATOM 1137 C C . ALA A 1 152 ? 25.350 -18.531 4.188 1.00 48.06 152 ALA A C 1
ATOM 1139 O O . ALA A 1 152 ? 25.977 -19.550 4.460 1.00 48.06 152 ALA A O 1
ATOM 1140 N N . VAL A 1 153 ? 25.282 -18.058 2.936 1.00 47.03 153 VAL A N 1
ATOM 1141 C CA . VAL A 1 153 ? 25.935 -18.700 1.772 1.00 47.03 153 VAL A CA 1
ATOM 1142 C C . VAL A 1 153 ? 27.368 -18.190 1.547 1.00 47.03 153 VAL A C 1
ATOM 1144 O O . VAL A 1 153 ? 28.160 -18.854 0.884 1.00 47.03 153 VAL A O 1
ATOM 1147 N N . MET A 1 154 ? 27.730 -17.037 2.119 1.00 48.41 154 MET A N 1
ATOM 1148 C CA . MET A 1 154 ? 29.096 -16.486 2.075 1.00 48.41 154 MET A CA 1
ATOM 1149 C C . MET A 1 154 ? 29.976 -16.877 3.282 1.00 48.41 154 MET A C 1
ATOM 1151 O O . MET A 1 154 ? 31.079 -16.343 3.417 1.00 48.41 154 MET A O 1
ATOM 1155 N N . GLY A 1 155 ? 29.489 -17.764 4.160 1.00 37.19 155 GLY A N 1
ATOM 1156 C CA . GLY A 1 155 ? 30.178 -18.236 5.370 1.00 37.19 155 GLY A CA 1
ATOM 1157 C C . GLY A 1 155 ? 30.788 -19.624 5.244 1.00 37.19 155 GLY A C 1
ATOM 1158 O O . GLY A 1 155 ? 30.228 -20.455 4.497 1.00 37.19 155 GLY A O 1
#

Solvent-accessible surface area (backbone atoms only — not comparable to full-atom values): 8839 Å² total; per-residue (Å²): 131,86,87,50,66,72,39,71,60,85,84,27,34,31,60,42,81,75,47,75,56,102,82,32,41,28,27,37,25,36,34,75,92,76,74,45,67,29,27,36,40,35,43,94,54,71,59,49,78,64,47,54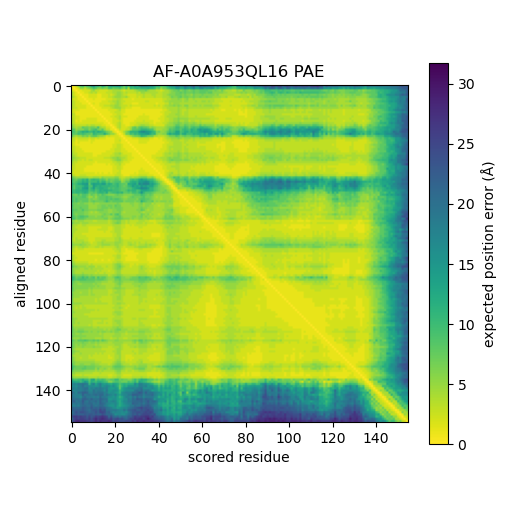,55,50,51,52,57,50,39,70,50,83,52,92,32,41,60,38,47,77,50,74,58,68,36,34,40,31,27,59,53,75,79,56,45,57,51,75,77,91,66,59,68,72,58,47,52,55,51,50,52,49,51,50,52,38,50,50,61,33,46,78,70,76,44,61,47,94,62,88,48,46,86,36,27,32,42,34,97,92,45,54,30,37,48,68,64,41,50,68,60,48,59,61,45,52,60,51,55,56,58,60,71,78,104

Sequence (155 aa):
MPLSAGDKLGPYEIRSLIGAGGMGEVYRAHDPRLGRDVAIKVSGEQFSDRFEREARAIAALNHSHICQVYDTGPNYLVMEFIEGAPLAGPLPLDLALRYAVQIADALSAAHAKGITHRDLKPANILVTAAGLKLLDFGLASLSRRAAADETAVMG

pLDDT: mean 85.74, std 14.69, range [37.19, 98.25]

Mean predicted aligned error: 6.49 Å

Foldseek 3Di:
DDDDQQDDDPQWGFHAWDDQDPLATWTWIARPVVGDIKIKGFGPDFQDPVNVVVLVLQQVDDDPQEWHWDDDDRGMTIIDDAPFDFDDDDDDPVVVVQQVVSVVVSQVSQVVSVWHQVDDDSRQWGQDPVGIHGHRGPSVVRVVVVVVVVVVVVD